Protein AF-A0A7D9L234-F1 (afdb_monomer_lite)

Secondary structure (DSSP, 8-state):
------HHHHHHHHHHHHH-TT--HHHHHHHHHHHHHHTT------HHHHHHHHHHHHHHHHHHHHHTT--TT--TTTGGG--EE--STT-PEE-------

pLDDT: mean 80.56, std 13.71, range [46.22, 94.88]

Radius of gyration: 17.78 Å; chains: 1; bounding box: 33×21×61 Å

Structure (mmCIF, N/CA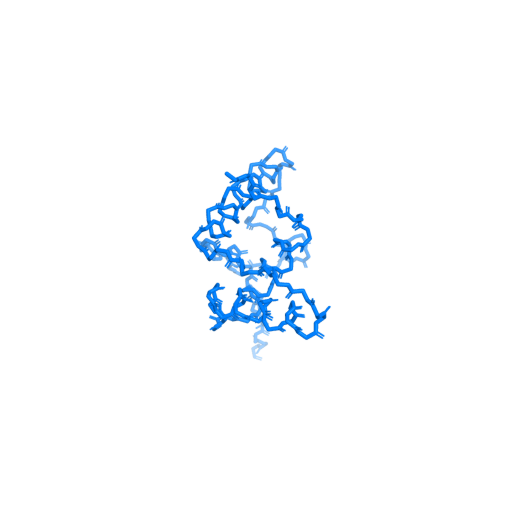/C/O backbone):
data_AF-A0A7D9L234-F1
#
_entry.id   AF-A0A7D9L234-F1
#
loop_
_atom_site.group_PDB
_atom_site.id
_atom_site.type_symbol
_atom_site.label_atom_id
_atom_site.label_alt_id
_atom_site.label_comp_id
_atom_site.label_asym_id
_atom_site.label_entity_id
_atom_site.label_seq_id
_atom_site.pdbx_PDB_ins_code
_atom_site.Cartn_x
_atom_site.Cartn_y
_atom_site.Cartn_z
_atom_site.occupancy
_atom_site.B_iso_or_equiv
_atom_site.auth_seq_id
_atom_site.auth_comp_id
_atom_site.auth_asym_id
_atom_site.auth_atom_id
_atom_site.pdbx_PDB_model_num
ATOM 1 N N . MET A 1 1 ? -5.761 6.705 -21.447 1.00 51.03 1 MET A N 1
ATOM 2 C CA . MET A 1 1 ? -5.190 5.443 -20.923 1.00 51.03 1 MET A CA 1
ATOM 3 C C . MET A 1 1 ? -5.679 5.262 -19.500 1.00 51.03 1 MET A C 1
ATOM 5 O O . MET A 1 1 ? -5.383 6.108 -18.666 1.00 51.03 1 MET A O 1
ATOM 9 N N . THR A 1 2 ? -6.440 4.205 -19.237 1.00 63.09 2 THR A N 1
ATOM 10 C CA . THR A 1 2 ? -6.923 3.874 -17.890 1.00 63.09 2 THR A CA 1
ATOM 11 C C . THR A 1 2 ? -5.897 2.957 -17.233 1.00 63.09 2 THR A C 1
ATOM 13 O O . THR A 1 2 ? -5.621 1.875 -17.749 1.00 63.09 2 THR A O 1
ATOM 16 N N . TYR A 1 3 ? -5.276 3.403 -16.143 1.00 73.00 3 TYR A N 1
ATOM 17 C CA . TYR A 1 3 ? -4.357 2.576 -15.361 1.00 73.00 3 TYR A CA 1
ATOM 18 C C . TYR A 1 3 ? -5.158 1.826 -14.300 1.00 73.00 3 TYR A C 1
ATOM 20 O O . TYR A 1 3 ? -5.895 2.443 -13.538 1.00 73.00 3 TYR A O 1
ATOM 28 N N . VAL A 1 4 ? -5.009 0.503 -14.254 1.00 81.94 4 VAL A N 1
ATOM 29 C CA . VAL A 1 4 ? -5.610 -0.344 -13.219 1.00 81.94 4 VAL A CA 1
ATOM 30 C C . VAL A 1 4 ? -4.480 -0.929 -12.383 1.00 81.94 4 VAL A C 1
ATOM 32 O O . VAL A 1 4 ? -3.579 -1.576 -12.918 1.00 81.94 4 VAL A O 1
ATOM 35 N N . PHE A 1 5 ? -4.521 -0.681 -11.077 1.00 89.75 5 PHE A N 1
ATOM 36 C CA . PHE A 1 5 ? -3.593 -1.256 -10.107 1.00 89.75 5 PHE A CA 1
ATOM 37 C C . PHE A 1 5 ? -4.304 -2.335 -9.296 1.00 89.75 5 PHE A C 1
ATOM 39 O O . PHE A 1 5 ? -5.463 -2.173 -8.917 1.00 89.75 5 PHE A O 1
ATOM 46 N N . HIS A 1 6 ? -3.601 -3.430 -9.015 1.00 92.00 6 HIS A N 1
ATOM 47 C CA . HIS A 1 6 ? -4.121 -4.476 -8.140 1.00 92.00 6 HIS A CA 1
ATOM 48 C C . HIS A 1 6 ? -4.176 -3.978 -6.688 1.00 92.00 6 HIS A C 1
ATOM 50 O O . HIS A 1 6 ? -3.238 -3.319 -6.237 1.00 92.00 6 HIS A O 1
ATOM 56 N N . GLN A 1 7 ? -5.230 -4.311 -5.936 1.00 93.50 7 GLN A N 1
ATOM 57 C CA . GLN A 1 7 ? -5.373 -3.852 -4.545 1.00 93.50 7 GLN A CA 1
ATOM 58 C C . GLN A 1 7 ? -4.241 -4.357 -3.643 1.00 93.50 7 GLN A C 1
ATOM 60 O O . GLN A 1 7 ? -3.761 -3.609 -2.794 1.00 93.50 7 GLN A O 1
ATOM 65 N N . ASP A 1 8 ? -3.746 -5.575 -3.875 1.00 94.81 8 ASP A N 1
ATOM 66 C CA . ASP A 1 8 ? -2.613 -6.131 -3.118 1.00 94.81 8 ASP A CA 1
ATOM 67 C C . ASP A 1 8 ? -1.355 -5.267 -3.211 1.00 94.81 8 ASP A C 1
ATOM 69 O O . ASP A 1 8 ? -0.587 -5.181 -2.255 1.00 94.81 8 ASP A O 1
ATOM 73 N N . LEU A 1 9 ? -1.157 -4.569 -4.335 1.00 93.31 9 LEU A N 1
ATOM 74 C CA . LEU A 1 9 ? -0.044 -3.635 -4.481 1.00 93.31 9 LEU A CA 1
ATOM 75 C C . LEU A 1 9 ? -0.178 -2.460 -3.504 1.00 93.31 9 LEU A C 1
ATOM 77 O O . LEU A 1 9 ? 0.812 -2.020 -2.919 1.00 93.31 9 LEU A O 1
ATOM 81 N N . PHE A 1 10 ? -1.401 -1.965 -3.307 1.00 94.88 10 PHE A N 1
ATOM 82 C CA . PHE A 1 10 ? -1.683 -0.897 -2.354 1.00 94.88 10 PHE A CA 1
ATOM 83 C C . PHE A 1 10 ? -1.607 -1.377 -0.908 1.00 94.88 10 PHE A C 1
ATOM 85 O O . PHE A 1 10 ? -1.042 -0.667 -0.079 1.00 94.88 10 PHE A O 1
ATOM 92 N N . HIS A 1 11 ? -2.087 -2.587 -0.610 1.00 94.31 11 HIS A N 1
ATOM 93 C CA . HIS A 1 11 ? -1.899 -3.203 0.705 1.00 94.31 11 HIS A CA 1
ATOM 94 C C . HIS A 1 11 ? -0.413 -3.342 1.048 1.00 94.31 11 HIS A C 1
ATOM 96 O O . HIS A 1 11 ? 0.008 -2.934 2.130 1.00 94.31 11 HIS A O 1
ATOM 102 N N . TYR A 1 12 ? 0.393 -3.848 0.112 1.00 93.75 12 TYR A N 1
ATOM 103 C CA . TYR A 1 12 ? 1.833 -3.983 0.303 1.00 93.75 12 TYR A CA 1
ATOM 104 C C . TYR A 1 12 ? 2.502 -2.630 0.556 1.00 93.75 12 TYR A C 1
ATOM 106 O O . TYR A 1 12 ? 3.261 -2.489 1.514 1.00 93.75 12 TYR A O 1
ATOM 114 N N . TRP A 1 13 ? 2.182 -1.616 -0.254 1.00 93.69 13 TRP A N 1
ATOM 115 C CA . TRP A 1 13 ? 2.725 -0.273 -0.068 1.00 93.69 13 TRP A CA 1
ATOM 116 C C . TRP A 1 13 ? 2.303 0.357 1.270 1.00 93.69 13 TRP A C 1
ATOM 118 O O . TRP A 1 13 ? 3.148 0.926 1.961 1.00 93.69 13 TRP A O 1
ATOM 128 N N . ASP A 1 14 ? 1.038 0.217 1.683 1.00 92.50 14 ASP A N 1
ATOM 129 C CA . ASP A 1 14 ? 0.538 0.774 2.948 1.00 92.50 14 ASP A CA 1
ATOM 130 C C . ASP A 1 14 ? 1.213 0.147 4.176 1.00 92.50 14 ASP A C 1
ATOM 132 O O . ASP A 1 14 ? 1.542 0.856 5.128 1.00 92.50 14 ASP A O 1
ATOM 136 N N . ILE A 1 15 ? 1.473 -1.161 4.144 1.00 90.69 15 ILE A N 1
ATOM 137 C CA . ILE A 1 15 ? 2.244 -1.855 5.183 1.00 90.69 15 ILE A CA 1
ATOM 138 C C . ILE A 1 15 ? 3.699 -1.375 5.150 1.00 90.69 15 ILE A C 1
ATOM 140 O O . ILE A 1 15 ? 4.248 -0.961 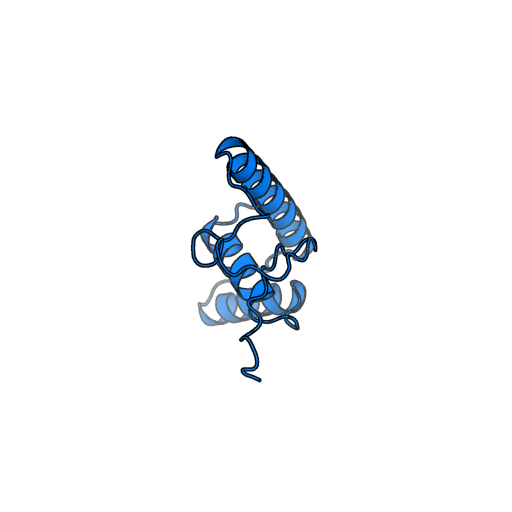6.173 1.00 90.69 15 ILE A O 1
ATOM 144 N N . LEU A 1 16 ? 4.323 -1.369 3.970 1.00 91.69 16 LEU A N 1
ATOM 145 C CA . LEU A 1 16 ? 5.735 -1.030 3.818 1.00 91.69 16 LEU A CA 1
ATOM 146 C C . LEU A 1 16 ? 6.049 0.386 4.321 1.00 91.69 16 LEU A C 1
ATOM 148 O O . LEU A 1 16 ? 6.990 0.556 5.095 1.00 91.69 16 LEU A O 1
ATOM 152 N N . GLN A 1 17 ? 5.248 1.392 3.950 1.00 88.69 17 GLN A N 1
ATOM 153 C CA . GLN A 1 17 ? 5.461 2.781 4.387 1.00 88.69 17 GLN A CA 1
ATOM 154 C C . GLN A 1 17 ? 5.294 2.963 5.909 1.00 88.69 17 GLN A C 1
ATOM 156 O O . GLN A 1 17 ? 5.906 3.850 6.504 1.00 88.69 17 GLN A O 1
ATOM 161 N N . LYS A 1 18 ? 4.482 2.118 6.563 1.00 85.25 18 LYS A N 1
ATOM 162 C CA . LYS A 1 18 ? 4.253 2.155 8.017 1.00 85.25 18 LYS A CA 1
ATOM 163 C C . LYS A 1 18 ? 5.403 1.544 8.805 1.00 85.25 18 LYS A C 1
ATOM 165 O O . LYS A 1 18 ? 5.766 2.089 9.855 1.00 85.25 18 LYS A O 1
ATOM 170 N N . HIS A 1 19 ? 5.953 0.440 8.303 1.00 85.00 19 HIS A N 1
ATOM 171 C CA . HIS A 1 19 ? 7.059 -0.284 8.928 1.00 85.00 19 HIS A CA 1
ATOM 172 C C . HIS A 1 19 ? 8.430 0.316 8.598 1.00 85.00 19 HIS A C 1
ATOM 174 O O . HIS A 1 19 ? 9.344 0.216 9.411 1.00 85.00 19 HIS A O 1
ATOM 180 N N . VAL A 1 20 ? 8.574 0.977 7.446 1.00 87.88 20 VAL A N 1
ATOM 181 C CA . VAL A 1 20 ? 9.843 1.555 6.986 1.00 87.88 20 VAL A CA 1
ATOM 182 C C . VAL A 1 20 ? 9.679 3.067 6.763 1.00 87.88 20 VAL A C 1
ATOM 184 O O . VAL A 1 20 ? 9.486 3.512 5.631 1.00 87.88 20 VAL A O 1
ATOM 187 N N . PRO A 1 21 ? 9.784 3.894 7.823 1.00 71.56 21 PRO A N 1
ATOM 188 C CA . PRO A 1 21 ? 9.413 5.317 7.800 1.00 71.56 21 PRO A CA 1
ATOM 189 C C . PRO A 1 21 ? 10.296 6.226 6.920 1.00 71.56 21 PRO A C 1
ATOM 191 O O . PRO A 1 21 ? 10.071 7.430 6.865 1.00 71.56 21 PRO A O 1
ATOM 194 N N . ARG A 1 22 ? 11.298 5.680 6.219 1.00 84.38 22 ARG A N 1
ATOM 195 C CA . ARG A 1 22 ? 12.174 6.420 5.289 1.00 84.38 22 ARG A CA 1
ATOM 196 C C . ARG A 1 22 ? 11.921 6.107 3.816 1.00 84.38 22 ARG A C 1
ATOM 198 O O . ARG A 1 22 ? 12.526 6.735 2.949 1.00 84.38 22 ARG A O 1
ATOM 205 N N . THR A 1 23 ? 11.056 5.145 3.512 1.00 86.69 23 THR A N 1
ATOM 206 C CA . THR A 1 23 ? 10.794 4.772 2.122 1.00 86.69 23 THR A CA 1
ATOM 207 C C . THR A 1 23 ? 9.836 5.771 1.490 1.00 86.69 23 THR A C 1
ATOM 209 O O . THR A 1 23 ? 8.713 5.951 1.951 1.00 86.69 23 THR A O 1
ATOM 212 N N . SER A 1 24 ? 10.266 6.415 0.405 1.00 90.94 24 SER A N 1
ATOM 213 C CA . SER A 1 24 ? 9.406 7.305 -0.374 1.00 90.94 24 SER A CA 1
ATOM 214 C C . SER A 1 24 ? 8.613 6.536 -1.432 1.00 90.94 24 SER A C 1
ATOM 216 O O . SER A 1 24 ? 9.082 5.528 -1.965 1.00 90.94 24 SER A O 1
ATOM 218 N N . GLN A 1 25 ? 7.441 7.060 -1.806 1.00 92.12 25 GLN A N 1
ATOM 219 C CA . GLN A 1 25 ? 6.634 6.510 -2.902 1.00 92.12 25 GLN A CA 1
ATOM 220 C C . GLN A 1 25 ? 7.441 6.407 -4.204 1.00 92.12 25 GLN A C 1
ATOM 222 O O . GLN A 1 25 ? 7.357 5.411 -4.913 1.00 92.12 25 GLN A O 1
ATOM 227 N N . ASN A 1 26 ? 8.260 7.419 -4.509 1.00 91.38 26 ASN A N 1
ATOM 228 C CA . ASN A 1 26 ? 9.094 7.418 -5.710 1.00 91.38 26 ASN A CA 1
ATOM 229 C C . ASN A 1 26 ? 10.140 6.297 -5.682 1.00 91.38 26 ASN A C 1
ATOM 231 O O . ASN A 1 26 ? 10.349 5.643 -6.699 1.00 91.38 26 ASN A O 1
ATOM 235 N N . SER A 1 27 ? 10.770 6.055 -4.527 1.00 92.00 27 SER A N 1
ATOM 236 C CA . SER A 1 27 ? 11.712 4.943 -4.361 1.00 92.00 27 SER A CA 1
ATOM 237 C C . SER A 1 27 ? 11.012 3.598 -4.559 1.00 92.00 27 SER A C 1
ATOM 239 O O . SER A 1 27 ? 11.484 2.752 -5.313 1.00 92.00 27 SER A O 1
ATOM 241 N N . PHE A 1 28 ? 9.826 3.436 -3.971 1.00 93.31 28 PHE A N 1
ATOM 242 C CA . PHE A 1 28 ? 9.015 2.234 -4.130 1.00 93.31 28 PHE A CA 1
ATOM 243 C C . PHE A 1 28 ? 8.614 1.970 -5.588 1.00 93.31 28 PHE A C 1
ATOM 245 O O . PHE A 1 28 ? 8.843 0.878 -6.107 1.00 93.31 28 PHE A O 1
ATOM 252 N N . VAL A 1 29 ? 8.079 2.980 -6.280 1.00 92.75 29 VAL A N 1
ATOM 253 C CA . VAL A 1 29 ? 7.702 2.878 -7.698 1.00 92.75 29 VAL A CA 1
ATOM 254 C C . VAL A 1 29 ? 8.919 2.554 -8.572 1.00 92.75 29 VAL A C 1
ATOM 256 O O . VAL A 1 29 ? 8.817 1.718 -9.468 1.00 92.75 29 VAL A O 1
ATOM 259 N N . LYS A 1 30 ? 10.086 3.138 -8.276 1.00 91.38 30 LYS A N 1
ATOM 260 C CA . LYS A 1 30 ? 11.339 2.833 -8.980 1.00 91.38 30 LYS A CA 1
ATOM 261 C C . LYS A 1 30 ? 11.781 1.381 -8.772 1.00 91.38 30 LYS A C 1
ATOM 263 O O . LYS A 1 30 ? 12.212 0.735 -9.722 1.00 91.38 30 LYS A O 1
ATOM 268 N N . SER A 1 31 ? 11.623 0.833 -7.569 1.00 91.75 31 SER A N 1
ATOM 269 C CA . SER A 1 31 ? 11.890 -0.588 -7.308 1.00 91.75 31 SER A CA 1
ATOM 270 C C . SER A 1 31 ? 10.966 -1.509 -8.109 1.00 91.75 31 SER A C 1
ATOM 272 O O . SER A 1 31 ? 11.422 -2.523 -8.636 1.00 91.75 31 SER A O 1
ATOM 274 N N . LEU A 1 32 ? 9.686 -1.148 -8.267 1.00 90.94 32 LEU A N 1
ATOM 275 C CA . LEU A 1 32 ? 8.756 -1.892 -9.126 1.00 90.94 32 LEU A CA 1
ATOM 276 C C . LEU A 1 32 ? 9.162 -1.835 -10.601 1.00 90.94 32 LEU A C 1
ATOM 278 O O . LEU A 1 32 ? 9.029 -2.832 -11.307 1.00 90.94 32 LEU A O 1
ATOM 282 N N . GLU A 1 33 ? 9.665 -0.691 -11.065 1.00 90.56 33 GLU A N 1
ATOM 283 C CA . GLU A 1 33 ? 10.182 -0.537 -12.425 1.00 90.56 33 GLU A CA 1
ATOM 284 C C . GLU A 1 33 ? 11.403 -1.436 -12.662 1.00 90.56 33 GLU A C 1
ATOM 286 O O . GLU A 1 33 ? 11.408 -2.210 -13.619 1.00 90.56 33 GLU A O 1
ATOM 291 N N . ILE A 1 34 ? 12.378 -1.432 -11.746 1.00 90.38 34 ILE A N 1
ATOM 292 C CA . ILE A 1 34 ? 13.551 -2.323 -11.803 1.00 90.38 34 ILE A CA 1
ATOM 293 C C . ILE A 1 34 ? 13.112 -3.793 -11.829 1.00 90.38 34 ILE A C 1
ATOM 295 O O . ILE A 1 34 ? 13.561 -4.562 -12.679 1.00 90.38 34 ILE A O 1
ATOM 299 N N . PHE A 1 35 ? 12.190 -4.182 -10.945 1.00 90.31 35 PHE A N 1
ATOM 300 C CA . PHE A 1 35 ? 11.647 -5.541 -10.905 1.00 90.31 35 PHE A CA 1
ATOM 301 C C . PHE A 1 35 ? 10.902 -5.919 -12.196 1.00 90.31 35 PHE A C 1
ATOM 303 O O . PHE A 1 35 ? 10.957 -7.063 -12.650 1.00 90.31 35 PHE A O 1
ATOM 310 N N . SER A 1 36 ? 10.200 -4.967 -12.814 1.00 89.31 36 SER A N 1
ATOM 311 C CA . SER A 1 36 ? 9.519 -5.159 -14.097 1.00 89.31 36 SER A CA 1
ATOM 312 C C . SER A 1 36 ? 10.522 -5.466 -15.211 1.00 89.31 36 SER A C 1
ATOM 314 O O . SER A 1 36 ? 10.372 -6.479 -15.900 1.00 89.31 36 SER A O 1
ATOM 316 N N . VAL A 1 37 ? 11.591 -4.667 -15.306 1.00 89.75 37 VAL A N 1
ATOM 317 C CA . VAL A 1 37 ? 12.681 -4.841 -16.280 1.00 89.75 37 VAL A CA 1
ATOM 318 C C . VAL A 1 37 ? 13.392 -6.181 -16.087 1.00 89.75 37 VAL A C 1
ATOM 320 O O . VAL A 1 37 ? 13.587 -6.908 -17.056 1.00 89.75 37 VAL A O 1
ATOM 323 N N . GLN A 1 38 ? 13.694 -6.573 -14.844 1.00 89.88 38 GLN A N 1
ATOM 324 C CA . GLN A 1 38 ? 14.291 -7.883 -14.532 1.00 89.88 38 GLN A CA 1
ATOM 325 C C . GLN A 1 38 ? 13.420 -9.069 -14.975 1.00 89.88 38 GLN A C 1
ATOM 327 O O . GLN A 1 38 ? 13.931 -10.154 -15.237 1.00 89.88 38 GLN A O 1
ATOM 332 N N . LYS A 1 39 ? 12.100 -8.877 -15.066 1.00 89.81 39 LYS A N 1
ATOM 333 C CA . LYS A 1 39 ? 11.145 -9.874 -15.571 1.00 89.81 39 LYS A CA 1
ATOM 334 C C . LYS A 1 39 ? 10.890 -9.753 -17.081 1.00 89.81 39 LYS A C 1
ATOM 336 O O . LYS A 1 39 ? 9.939 -10.355 -17.568 1.00 89.81 39 LYS A O 1
ATOM 341 N N . GLY A 1 40 ? 11.687 -8.966 -17.809 1.00 89.81 40 GLY A N 1
ATOM 342 C CA . GLY A 1 40 ? 11.556 -8.764 -19.255 1.00 89.81 40 GLY A CA 1
ATOM 343 C C . GLY A 1 40 ? 10.343 -7.926 -19.671 1.00 89.81 40 GLY A C 1
ATOM 344 O O . GLY A 1 40 ? 9.931 -7.974 -20.827 1.00 89.81 40 GLY A O 1
ATOM 345 N N . ARG A 1 41 ? 9.729 -7.175 -18.746 1.00 88.38 41 ARG A N 1
ATOM 346 C CA . ARG A 1 41 ? 8.549 -6.343 -19.023 1.00 88.38 41 ARG A CA 1
ATOM 347 C C . ARG A 1 41 ? 8.953 -4.889 -19.254 1.00 88.38 41 ARG A C 1
ATOM 349 O O . ARG A 1 41 ? 9.775 -4.338 -18.530 1.00 88.38 41 ARG A O 1
ATOM 356 N N . MET A 1 42 ? 8.296 -4.238 -20.214 1.00 70.62 42 MET A N 1
ATOM 357 C CA . MET A 1 42 ? 8.477 -2.815 -20.520 1.00 70.62 42 MET A CA 1
ATOM 358 C C . MET A 1 42 ? 7.212 -2.032 -20.175 1.00 70.62 42 MET A C 1
ATOM 360 O O . MET A 1 42 ? 6.353 -1.821 -21.027 1.00 70.62 42 MET A O 1
ATOM 364 N N . ARG A 1 43 ? 7.071 -1.620 -18.911 1.00 65.56 43 ARG A N 1
ATOM 365 C CA . ARG A 1 43 ? 6.090 -0.599 -18.506 1.00 65.56 43 ARG A CA 1
ATOM 366 C C . ARG A 1 43 ? 6.614 0.195 -17.317 1.00 65.56 43 ARG A C 1
ATOM 368 O O . ARG A 1 43 ? 6.747 -0.351 -16.224 1.00 65.56 43 ARG A O 1
ATOM 375 N N . THR A 1 44 ? 6.839 1.485 -17.541 1.00 77.81 44 THR A N 1
ATOM 376 C CA . THR A 1 44 ? 7.099 2.468 -16.488 1.00 77.81 44 THR A CA 1
ATOM 377 C C . THR A 1 44 ? 5.783 2.800 -15.788 1.00 77.81 44 THR A C 1
ATOM 379 O O . THR A 1 44 ? 4.808 3.215 -16.421 1.00 77.81 44 THR A O 1
ATOM 382 N N . ILE A 1 45 ? 5.730 2.591 -14.473 1.00 84.69 45 ILE A N 1
ATOM 383 C CA . ILE A 1 45 ? 4.600 3.024 -13.647 1.00 84.69 45 ILE A CA 1
ATOM 384 C C . ILE A 1 45 ? 4.694 4.544 -13.495 1.00 84.69 45 ILE A C 1
ATOM 386 O O . ILE A 1 45 ? 5.686 5.067 -12.991 1.00 84.69 45 ILE A O 1
ATOM 390 N N . ASN A 1 46 ? 3.652 5.271 -13.899 1.00 87.75 46 ASN A N 1
ATOM 391 C CA . ASN A 1 46 ? 3.599 6.710 -13.666 1.00 87.75 46 ASN A CA 1
ATOM 392 C C . ASN A 1 46 ? 3.414 6.983 -12.163 1.00 87.75 46 ASN A C 1
ATOM 394 O O . ASN A 1 46 ? 2.364 6.669 -11.600 1.00 87.75 46 ASN A O 1
ATOM 398 N N . SER A 1 47 ? 4.416 7.595 -11.520 1.00 89.38 47 SER A N 1
ATOM 399 C CA . SER A 1 47 ? 4.372 7.882 -10.078 1.00 89.38 47 SER A CA 1
ATOM 400 C C . SER A 1 47 ? 3.201 8.793 -9.683 1.00 89.38 47 SER A C 1
ATOM 402 O O . SER A 1 47 ? 2.594 8.591 -8.631 1.00 89.38 47 SER A O 1
ATOM 404 N N . LYS A 1 48 ? 2.812 9.757 -10.533 1.00 90.44 48 LYS A N 1
ATOM 405 C CA . LYS A 1 48 ? 1.660 10.633 -10.254 1.00 90.44 48 LYS A CA 1
ATOM 406 C C . LYS A 1 48 ? 0.361 9.834 -10.234 1.00 90.44 48 LYS A C 1
ATOM 408 O O . LYS A 1 48 ? -0.411 9.977 -9.290 1.00 90.44 48 LYS A O 1
ATOM 413 N N . THR A 1 49 ? 0.156 8.971 -11.230 1.00 90.62 49 THR A N 1
ATOM 414 C CA . THR A 1 49 ? -1.031 8.108 -11.313 1.00 90.62 49 THR A CA 1
ATOM 415 C C . THR A 1 49 ? -1.070 7.098 -10.170 1.00 90.62 49 THR A C 1
ATOM 417 O O . THR A 1 49 ? -2.114 6.907 -9.559 1.00 90.62 49 THR A O 1
ATOM 420 N N . PHE A 1 50 ? 0.070 6.497 -9.817 1.00 92.69 50 PHE A N 1
ATOM 421 C CA . PHE A 1 50 ? 0.148 5.614 -8.653 1.00 92.69 50 PHE A CA 1
ATOM 422 C C . PHE A 1 50 ? -0.241 6.355 -7.366 1.00 92.69 50 PHE A C 1
ATOM 424 O O . PHE A 1 50 ? -1.057 5.866 -6.591 1.00 92.69 50 PHE A O 1
ATOM 431 N N . GLY A 1 51 ? 0.290 7.564 -7.161 1.00 93.12 51 GLY A N 1
ATOM 432 C CA . GLY A 1 51 ? -0.001 8.368 -5.975 1.00 93.12 51 GLY A CA 1
ATOM 433 C C . GLY A 1 51 ? -1.440 8.885 -5.896 1.00 93.12 51 GLY A C 1
ATOM 434 O O . GLY A 1 51 ? -1.974 9.017 -4.795 1.00 93.12 51 GLY A O 1
ATOM 435 N N . SER A 1 52 ? -2.097 9.200 -7.018 1.00 93.88 52 SER A N 1
ATOM 436 C CA . SER A 1 52 ? -3.530 9.536 -7.007 1.00 93.88 52 SER A CA 1
ATOM 437 C C . SER A 1 52 ? -4.376 8.311 -6.670 1.00 93.88 52 SER A C 1
ATOM 439 O O . SER A 1 52 ? -5.119 8.352 -5.693 1.00 93.88 52 SER A O 1
ATOM 441 N N . SER A 1 53 ? -4.175 7.194 -7.376 1.00 93.50 53 SER A N 1
ATOM 442 C CA . SER A 1 53 ? -4.935 5.962 -7.144 1.00 93.50 53 SER A CA 1
ATOM 443 C C . SER A 1 53 ? -4.724 5.397 -5.737 1.00 93.50 53 SER A C 1
ATOM 445 O O . SER A 1 53 ? -5.669 4.918 -5.118 1.00 93.50 53 SER A O 1
ATOM 447 N N . PHE A 1 54 ? -3.511 5.497 -5.185 1.00 94.06 54 PHE A N 1
ATOM 448 C CA . PHE A 1 54 ? -3.244 5.073 -3.812 1.00 94.06 54 PHE A CA 1
ATOM 449 C C . PHE A 1 54 ? -3.977 5.936 -2.776 1.00 94.06 54 PHE A C 1
ATOM 451 O O . PHE A 1 54 ? -4.491 5.405 -1.792 1.00 94.06 54 PHE A O 1
ATOM 458 N N . ARG A 1 55 ? -4.062 7.257 -2.986 1.00 93.38 55 ARG A N 1
ATOM 459 C CA . ARG A 1 55 ? -4.808 8.162 -2.093 1.00 93.38 55 ARG A CA 1
ATOM 460 C C . ARG A 1 55 ? -6.308 7.889 -2.130 1.00 93.38 55 ARG A C 1
ATOM 462 O O . ARG A 1 55 ? -6.925 7.817 -1.071 1.00 93.38 55 ARG A O 1
ATOM 469 N N . GLU A 1 56 ? -6.866 7.685 -3.319 1.00 94.06 56 GLU A N 1
ATOM 470 C CA . GLU A 1 56 ? -8.268 7.287 -3.494 1.00 94.06 56 GLU A CA 1
ATOM 471 C C . GLU A 1 56 ? -8.549 5.953 -2.800 1.00 94.06 56 GLU A C 1
ATOM 473 O O . GLU A 1 56 ? -9.476 5.846 -2.002 1.00 94.06 56 GLU A O 1
ATOM 478 N N . TRP A 1 57 ? -7.691 4.952 -3.011 1.00 94.75 57 TRP A N 1
ATOM 479 C CA . TRP A 1 57 ? -7.811 3.669 -2.330 1.00 94.75 57 TRP A CA 1
ATOM 480 C C . TRP A 1 57 ? -7.725 3.815 -0.802 1.00 94.75 57 TRP A C 1
ATOM 482 O O . TRP A 1 57 ? -8.563 3.257 -0.097 1.00 94.75 57 TRP A O 1
ATOM 492 N N . LYS A 1 58 ? -6.783 4.611 -0.272 1.00 92.50 58 LYS A N 1
ATOM 493 C CA . LYS A 1 58 ? -6.668 4.915 1.170 1.00 92.50 58 LYS A CA 1
ATOM 494 C C . LYS A 1 58 ? -7.950 5.534 1.725 1.00 92.50 58 LYS A C 1
ATOM 496 O O . LYS A 1 58 ? -8.363 5.163 2.823 1.00 92.50 58 LYS A O 1
ATOM 501 N N . PHE A 1 59 ? -8.567 6.452 0.984 1.00 91.81 59 PHE A N 1
ATOM 502 C CA . PHE A 1 59 ? -9.842 7.059 1.358 1.00 91.81 59 PHE A CA 1
ATOM 503 C C . PHE A 1 59 ? -10.968 6.018 1.393 1.00 91.81 59 PHE A C 1
ATOM 505 O O . PHE A 1 59 ? -11.653 5.896 2.404 1.00 91.81 59 PHE A O 1
ATOM 512 N N . CYS A 1 60 ? -11.091 5.178 0.362 1.00 92.44 60 CYS A N 1
ATOM 513 C CA . CYS A 1 60 ? -12.067 4.085 0.352 1.00 92.44 60 CYS A CA 1
ATOM 514 C C . CYS A 1 60 ? -11.864 3.117 1.527 1.00 92.44 60 CYS A C 1
ATOM 516 O O . CYS A 1 60 ? -12.829 2.712 2.170 1.00 92.44 60 CYS A O 1
ATOM 518 N N . GLN A 1 61 ? -10.614 2.766 1.850 1.00 91.75 61 GLN A N 1
ATOM 519 C CA . GLN A 1 61 ? -10.309 1.926 3.011 1.00 91.75 61 GLN A CA 1
ATOM 520 C C . GLN A 1 61 ? -10.722 2.593 4.323 1.00 91.75 61 GLN A C 1
ATOM 522 O O . GLN A 1 61 ? -11.207 1.902 5.214 1.00 91.75 61 GLN A O 1
ATOM 527 N N . PHE A 1 62 ? -10.538 3.909 4.455 1.00 88.31 62 PHE A N 1
ATOM 528 C CA . PHE A 1 62 ? -10.979 4.673 5.620 1.00 88.31 62 PHE A CA 1
ATOM 529 C C . PHE A 1 62 ? -12.510 4.676 5.764 1.00 88.31 62 PHE A C 1
ATOM 531 O O . PHE A 1 62 ? -13.016 4.392 6.849 1.00 88.31 62 PHE A O 1
ATOM 538 N N . GLU A 1 63 ? -13.250 4.907 4.681 1.00 91.62 63 GLU A N 1
ATOM 539 C CA . GLU A 1 63 ? -14.718 4.878 4.709 1.00 91.62 63 GLU A CA 1
ATOM 540 C C . GLU A 1 63 ? -15.258 3.472 5.017 1.00 91.62 63 GLU A C 1
ATOM 542 O O . GLU A 1 63 ? -16.123 3.314 5.875 1.00 91.62 63 GLU A O 1
ATOM 547 N N . LEU A 1 64 ? -14.689 2.418 4.419 1.00 90.50 64 LEU A N 1
ATOM 548 C CA . LEU A 1 64 ? -15.053 1.028 4.740 1.00 90.50 64 LEU A CA 1
ATOM 549 C C . LEU A 1 64 ? -14.837 0.700 6.220 1.00 90.50 64 LEU A C 1
ATOM 551 O O . LEU A 1 64 ? -15.642 0.024 6.855 1.00 90.50 64 LEU A O 1
ATOM 555 N N . LYS A 1 65 ? -13.733 1.190 6.771 1.00 87.44 65 LYS A N 1
ATOM 556 C CA . LYS A 1 65 ? -13.362 1.068 8.178 1.00 87.44 65 LYS A CA 1
ATOM 557 C C . LYS A 1 65 ? -14.357 1.760 9.110 1.00 87.44 65 LYS A C 1
ATOM 559 O O . LYS A 1 65 ? -14.750 1.179 10.119 1.00 87.44 65 LYS A O 1
ATOM 564 N N . LYS A 1 66 ? -14.802 2.959 8.735 1.00 85.94 66 LYS A N 1
ATOM 565 C CA . LYS A 1 66 ? -15.843 3.715 9.437 1.00 85.94 66 LYS A CA 1
ATOM 566 C C . LYS A 1 66 ? -17.192 2.993 9.395 1.00 85.94 66 LYS A C 1
ATOM 568 O O . LYS A 1 66 ? -17.838 2.862 10.429 1.00 85.94 66 LYS A O 1
ATOM 573 N N . LEU A 1 67 ? -17.584 2.459 8.235 1.00 90.94 67 LEU A N 1
ATOM 574 C CA . LEU A 1 67 ? -18.813 1.666 8.079 1.00 90.94 67 LEU A CA 1
ATOM 575 C C . LEU A 1 67 ? -18.806 0.391 8.933 1.00 90.94 67 LEU A C 1
ATOM 577 O O . LEU A 1 67 ? -19.847 -0.028 9.425 1.00 90.94 67 LEU A O 1
ATOM 581 N N . ARG A 1 68 ? -17.628 -0.201 9.152 1.00 87.94 68 ARG A N 1
ATOM 582 C CA . ARG A 1 68 ? -17.430 -1.356 10.043 1.00 87.94 68 ARG A CA 1
ATOM 583 C C . ARG A 1 68 ? -17.397 -0.996 11.530 1.00 87.94 68 ARG A C 1
ATOM 585 O O . ARG A 1 68 ? -17.119 -1.876 12.336 1.00 87.94 68 ARG A O 1
ATOM 592 N N . GLN A 1 69 ? -17.645 0.267 11.885 1.00 84.81 69 GLN A N 1
ATOM 593 C CA . GLN A 1 69 ? -17.641 0.764 13.266 1.00 84.81 69 GLN A CA 1
ATOM 594 C C . GLN A 1 69 ? -16.335 0.459 14.015 1.00 84.81 69 GLN A C 1
ATOM 596 O O . GLN A 1 69 ? -16.325 0.266 15.227 1.00 84.81 69 GLN A O 1
ATOM 601 N N . MET A 1 70 ? -15.211 0.392 13.296 1.00 79.12 70 MET A N 1
ATOM 602 C CA . MET A 1 70 ? -13.931 0.109 13.932 1.00 79.12 70 MET A CA 1
ATOM 603 C C . MET A 1 70 ? -13.444 1.348 14.689 1.00 79.12 70 MET A C 1
ATOM 605 O O . MET A 1 70 ? -13.283 2.421 14.101 1.00 79.12 70 MET A O 1
ATOM 609 N N . ASN A 1 71 ? -13.200 1.186 15.989 1.00 75.38 71 ASN A N 1
ATOM 610 C CA . ASN A 1 71 ? -12.676 2.244 16.839 1.00 75.38 71 ASN A CA 1
ATOM 611 C C . ASN A 1 71 ? -11.149 2.338 16.694 1.00 75.38 71 ASN A C 1
ATOM 613 O O . ASN A 1 71 ? -10.4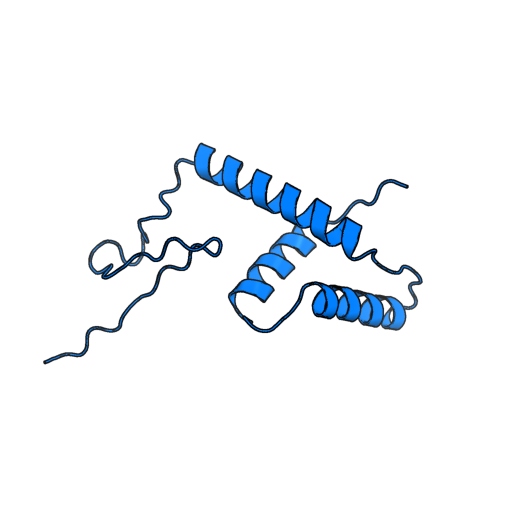21 1.413 17.041 1.00 75.38 71 ASN A O 1
ATOM 617 N N . TRP A 1 72 ? -10.652 3.461 16.171 1.00 71.44 72 TRP A N 1
ATOM 618 C CA . TRP A 1 72 ? -9.210 3.709 16.003 1.00 71.44 72 TRP A CA 1
ATOM 619 C C . TRP A 1 72 ? -8.526 4.278 17.234 1.00 71.44 72 TRP A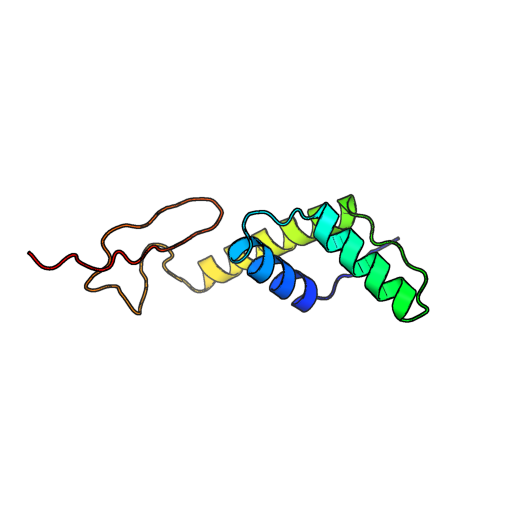 C 1
ATOM 621 O O . TRP A 1 72 ? -7.310 4.460 17.226 1.00 71.44 72 TRP A O 1
ATOM 631 N N . MET A 1 73 ? -9.306 4.527 18.280 1.00 71.56 73 MET A N 1
ATOM 632 C CA . MET A 1 73 ? -8.831 4.992 19.573 1.00 71.56 73 MET A CA 1
ATOM 633 C C . MET A 1 73 ? -8.629 3.839 20.551 1.00 71.56 73 MET A C 1
ATOM 635 O O . MET A 1 73 ? -8.155 4.069 21.654 1.00 71.56 73 MET A O 1
ATOM 639 N N . GLU A 1 74 ? -8.971 2.610 20.169 1.00 70.75 74 GLU A N 1
ATOM 640 C CA . GLU A 1 74 ? -8.926 1.449 21.050 1.00 70.75 74 GLU A CA 1
ATOM 641 C C . GLU A 1 74 ? -8.224 0.290 20.349 1.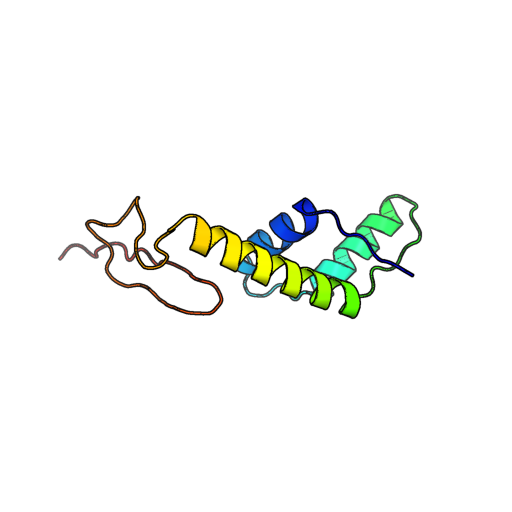00 70.75 74 GLU A C 1
ATOM 643 O O . GLU A 1 74 ? -8.575 -0.144 19.254 1.00 70.75 74 GLU A O 1
ATOM 648 N N . CYS A 1 75 ? -7.185 -0.213 20.996 1.00 70.25 75 CYS A N 1
ATOM 649 C CA . CYS A 1 75 ? -6.509 -1.446 20.644 1.00 70.25 75 CYS A CA 1
ATOM 650 C C . CYS A 1 75 ? -7.202 -2.612 21.358 1.00 70.25 75 CYS A C 1
ATOM 652 O O . CYS A 1 75 ? -7.030 -2.733 22.569 1.00 70.25 75 CYS A O 1
ATOM 654 N N . PRO A 1 76 ? -7.872 -3.548 20.663 1.00 70.25 76 PRO A N 1
ATOM 655 C CA . PRO A 1 76 ? -8.529 -4.679 21.329 1.00 70.25 76 PRO A CA 1
ATOM 656 C C . PRO A 1 76 ? -7.553 -5.551 22.135 1.00 70.25 76 PRO A C 1
ATOM 658 O O . PRO A 1 76 ? -7.913 -6.170 23.126 1.00 70.25 76 PRO A O 1
ATOM 661 N N . ALA A 1 77 ? -6.282 -5.588 21.722 1.00 71.00 77 ALA A N 1
ATOM 662 C CA . ALA A 1 77 ? -5.233 -6.340 22.405 1.00 71.00 77 ALA A CA 1
ATOM 663 C C . ALA A 1 77 ? -4.602 -5.595 23.597 1.00 71.00 77 ALA A C 1
ATOM 665 O O . ALA A 1 77 ? -3.748 -6.159 24.280 1.00 71.00 77 ALA A O 1
ATOM 666 N N . CYS A 1 78 ? -4.911 -4.313 23.794 1.00 66.12 78 CYS A N 1
ATOM 667 C CA . CYS A 1 78 ? -4.273 -3.483 24.810 1.00 66.12 78 CYS A CA 1
ATOM 668 C C . CYS A 1 78 ? -5.200 -2.474 25.495 1.00 66.12 78 CYS A C 1
ATOM 670 O O . CYS A 1 78 ? -4.708 -1.658 26.263 1.00 66.12 78 CYS A O 1
ATOM 672 N N . GLU A 1 79 ? -6.513 -2.585 25.293 1.00 67.94 79 GLU A N 1
ATOM 673 C CA . GLU A 1 79 ? -7.568 -1.721 25.837 1.00 67.94 79 GLU A CA 1
ATOM 674 C C . GLU A 1 79 ? -7.394 -1.443 27.338 1.00 67.94 79 GLU A C 1
ATOM 676 O O . GLU A 1 79 ? -7.456 -0.297 27.769 1.00 67.94 79 GLU A O 1
ATOM 681 N N . GLN A 1 80 ? -7.045 -2.468 28.122 1.00 68.88 80 GLN A N 1
ATOM 682 C CA . GLN A 1 80 ? -6.869 -2.357 29.576 1.00 68.88 80 GLN A CA 1
ATOM 683 C C . GLN A 1 80 ? -5.585 -1.627 30.020 1.00 68.88 80 GLN A C 1
ATOM 685 O O . GLN A 1 80 ? -5.504 -1.185 31.162 1.00 68.88 80 GLN A O 1
ATOM 690 N N . GLN A 1 81 ? -4.565 -1.512 29.161 1.00 67.31 81 GLN A N 1
ATOM 691 C CA . GLN A 1 81 ? -3.259 -0.904 29.482 1.00 67.31 81 GLN A CA 1
ATOM 692 C C . GLN A 1 81 ? -2.810 0.117 28.421 1.00 67.31 81 GLN A C 1
ATOM 694 O O . GLN A 1 81 ? -1.615 0.368 28.232 1.00 67.31 81 GLN A O 1
ATOM 699 N N . GLN A 1 82 ? -3.755 0.698 27.684 1.00 66.81 82 GLN A N 1
ATOM 700 C CA . GLN A 1 82 ? -3.454 1.645 26.620 1.00 66.81 82 GLN A CA 1
ATOM 701 C C . GLN A 1 82 ? -3.111 3.017 27.216 1.00 66.81 82 GLN A C 1
ATOM 703 O O . GLN A 1 82 ? -3.989 3.756 27.643 1.00 66.81 82 GLN A O 1
ATOM 708 N N . HIS A 1 83 ? -1.823 3.370 27.235 1.00 67.50 83 HIS A N 1
ATOM 709 C CA . HIS A 1 83 ? -1.365 4.619 27.855 1.00 67.50 83 HIS A CA 1
ATOM 710 C C . HIS A 1 83 ? -1.613 5.860 26.978 1.00 67.50 83 HIS A C 1
ATOM 712 O O . HIS A 1 83 ? -1.918 6.932 27.489 1.00 67.50 83 HIS A O 1
ATOM 718 N N . SER A 1 84 ? -1.477 5.750 25.652 1.00 65.38 84 SER A N 1
ATOM 719 C CA . SER A 1 84 ? -1.722 6.874 24.742 1.00 65.38 84 SER A CA 1
ATOM 720 C C . SER A 1 84 ? -2.084 6.417 23.331 1.00 65.38 84 SER A C 1
ATOM 722 O O . SER A 1 84 ? -1.659 5.363 22.858 1.00 65.38 84 SER A O 1
ATOM 724 N N . VAL A 1 85 ? -2.872 7.250 22.653 1.00 64.62 85 VAL A N 1
ATOM 725 C CA . VAL A 1 85 ? -3.242 7.111 21.243 1.00 64.62 85 VAL A CA 1
ATOM 726 C C . VAL A 1 85 ? -2.707 8.332 20.519 1.00 64.62 85 VAL A C 1
ATOM 728 O O . VAL A 1 85 ? -3.022 9.458 20.901 1.00 64.62 85 VAL A O 1
ATOM 731 N N . HIS A 1 86 ? -1.912 8.127 19.471 1.00 60.50 86 HIS A N 1
ATOM 732 C CA . HIS A 1 86 ? -1.477 9.223 18.617 1.00 60.50 86 HIS A CA 1
ATOM 733 C C . HIS A 1 86 ? -2.321 9.240 17.342 1.00 60.50 86 HIS A C 1
ATOM 735 O O . HIS A 1 86 ? -2.244 8.329 16.516 1.00 60.50 86 HIS A O 1
ATOM 741 N N . ILE A 1 87 ? -3.114 10.296 17.161 1.00 59.06 87 ILE A N 1
ATOM 742 C CA . ILE A 1 87 ? -3.905 10.504 15.944 1.00 59.06 87 ILE A CA 1
ATOM 743 C C . ILE A 1 87 ? -3.041 11.273 14.934 1.00 59.06 87 ILE A C 1
ATOM 745 O O . ILE A 1 87 ? -3.237 12.461 14.696 1.00 59.06 87 ILE A O 1
ATOM 749 N N . ASP A 1 88 ? -2.040 10.611 14.350 1.00 62.41 88 ASP A N 1
ATOM 750 C CA . ASP A 1 88 ? -1.469 11.072 13.080 1.00 62.41 88 ASP A CA 1
ATOM 751 C C . ASP A 1 88 ? -2.212 10.406 11.908 1.00 62.41 88 ASP A C 1
ATOM 753 O O . ASP A 1 88 ? -2.934 9.422 12.079 1.00 62.41 88 ASP A O 1
ATOM 757 N N . GLY A 1 89 ? -2.024 10.897 10.678 1.00 57.69 89 GLY A N 1
ATOM 758 C CA . GLY A 1 89 ? -2.574 10.252 9.471 1.00 57.69 89 GLY A CA 1
ATOM 759 C C . GLY A 1 89 ? -2.076 8.812 9.230 1.00 57.69 89 GLY A C 1
ATOM 760 O O . GLY A 1 89 ? -2.463 8.170 8.245 1.00 57.69 89 GLY A O 1
ATOM 761 N N . ASN A 1 90 ? -1.208 8.308 10.112 1.00 62.16 90 ASN A N 1
ATOM 762 C CA . ASN A 1 90 ? -0.664 6.962 10.126 1.00 62.16 90 ASN A CA 1
ATOM 763 C C . ASN A 1 90 ? -1.391 6.031 11.114 1.00 62.16 90 ASN A C 1
ATOM 765 O O . ASN A 1 90 ? -1.242 4.814 10.994 1.00 62.16 90 ASN A O 1
ATOM 769 N N . MET A 1 91 ? -2.205 6.586 12.024 1.00 64.62 91 MET A N 1
ATOM 770 C CA . MET A 1 91 ? -3.041 5.874 12.999 1.00 64.62 91 MET A CA 1
ATOM 771 C C . MET A 1 91 ? -2.239 4.843 13.809 1.00 64.62 91 MET A C 1
ATOM 773 O O . MET A 1 91 ? -2.655 3.692 13.960 1.00 64.62 91 MET A O 1
ATOM 777 N N . LYS A 1 92 ? -1.040 5.222 14.271 1.00 64.50 92 LYS A N 1
ATOM 778 C CA . LYS A 1 92 ? -0.174 4.335 15.059 1.00 64.50 92 LYS A CA 1
ATOM 779 C C . LYS A 1 92 ? -0.580 4.339 16.534 1.00 64.50 92 LYS A C 1
ATOM 781 O O . LYS A 1 92 ? -0.544 5.372 17.196 1.00 64.50 92 LYS A O 1
ATOM 786 N N . LEU A 1 93 ? -0.887 3.153 17.057 1.00 63.50 93 LEU A N 1
ATOM 787 C CA . LEU A 1 93 ? -1.059 2.914 18.490 1.00 63.50 93 LEU A CA 1
ATOM 788 C C . LEU A 1 93 ? 0.289 2.495 19.083 1.00 63.50 93 LEU A C 1
ATOM 790 O O . LEU A 1 93 ? 0.897 1.526 18.624 1.00 63.50 93 LEU A O 1
ATOM 794 N N . TYR A 1 94 ? 0.771 3.236 20.081 1.00 62.72 94 TYR A N 1
ATOM 795 C CA .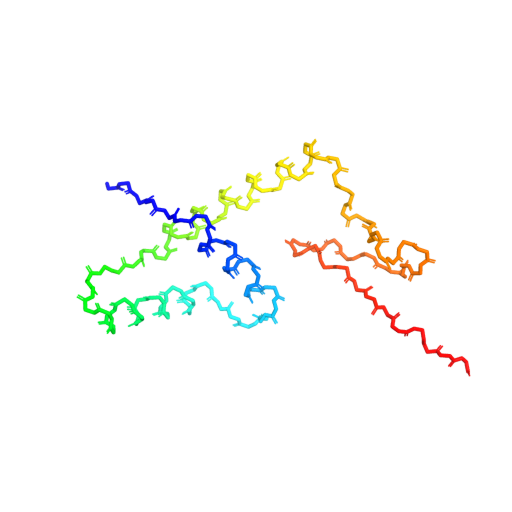 TYR A 1 94 ? 2.032 2.939 20.755 1.00 62.72 94 TYR A CA 1
ATOM 796 C C . TYR A 1 94 ? 1.759 2.196 22.062 1.00 62.72 94 TYR A C 1
ATOM 798 O O . TYR A 1 94 ? 1.015 2.666 22.918 1.00 62.72 94 TYR A O 1
ATOM 806 N N . ARG A 1 95 ? 2.404 1.040 22.240 1.00 59.16 95 ARG A N 1
ATOM 807 C CA . ARG A 1 95 ? 2.470 0.358 23.534 1.00 59.16 95 ARG A CA 1
ATOM 808 C C . ARG A 1 95 ? 3.735 0.823 24.245 1.00 59.16 95 ARG A C 1
ATOM 810 O O . ARG A 1 95 ? 4.833 0.496 23.800 1.00 59.16 95 ARG A O 1
ATOM 817 N N . GLN A 1 96 ? 3.597 1.571 25.333 1.00 55.91 96 GLN A N 1
ATOM 818 C CA . GLN A 1 96 ? 4.721 1.781 26.241 1.00 55.91 96 GLN A CA 1
ATOM 819 C C . GLN A 1 96 ? 4.834 0.557 27.152 1.00 55.91 96 GLN A C 1
ATOM 821 O O . GLN A 1 96 ? 3.860 0.167 27.791 1.00 55.91 96 GLN A O 1
ATOM 826 N N . LEU A 1 97 ? 6.007 -0.078 27.176 1.00 53.97 97 LEU A N 1
ATOM 827 C CA . LEU A 1 97 ? 6.334 -1.050 28.215 1.00 53.97 97 LEU A CA 1
ATOM 828 C C . LEU A 1 97 ? 6.353 -0.280 29.539 1.00 53.97 97 LEU A C 1
ATOM 830 O O . LEU A 1 97 ? 7.109 0.684 29.659 1.00 53.97 97 LEU A O 1
ATOM 834 N N . GLN A 1 98 ? 5.499 -0.656 30.493 1.00 54.84 98 GLN A N 1
ATOM 835 C CA . GLN A 1 98 ? 5.566 -0.101 31.842 1.00 54.84 98 GLN A CA 1
ATOM 836 C C . GLN A 1 98 ? 6.976 -0.362 32.383 1.00 54.84 98 GLN A C 1
ATOM 838 O O . GLN A 1 98 ? 7.386 -1.516 32.518 1.00 54.84 98 GLN A O 1
ATOM 843 N N . GLN A 1 99 ? 7.735 0.703 32.641 1.00 50.53 99 GLN A N 1
ATOM 844 C CA . GLN A 1 99 ? 8.921 0.598 33.479 1.00 50.53 99 GLN A CA 1
ATOM 845 C C . GLN A 1 99 ? 8.402 0.273 34.882 1.00 50.53 99 GLN A C 1
ATOM 847 O O . GLN A 1 99 ? 7.636 1.052 35.448 1.00 50.53 99 GLN A O 1
ATOM 852 N N . GLN A 1 100 ? 8.710 -0.929 35.374 1.00 46.22 100 GLN A N 1
ATOM 853 C CA . GLN A 1 100 ? 8.436 -1.288 36.764 1.00 46.22 100 GLN A CA 1
ATOM 854 C C . GLN A 1 100 ? 9.221 -0.334 37.686 1.00 46.22 100 GLN A C 1
ATOM 856 O O . GLN A 1 100 ? 10.310 0.088 37.285 1.00 46.22 100 GLN A O 1
ATOM 861 N N . PRO A 1 101 ? 8.657 0.043 38.849 1.00 53.56 101 PRO A N 1
ATOM 862 C CA . PRO A 1 101 ? 9.285 0.973 39.787 1.00 53.56 101 PRO A CA 1
ATOM 863 C C . PRO A 1 101 ? 10.622 0.466 40.337 1.00 53.56 101 PRO A C 1
ATOM 865 O O . PRO A 1 101 ? 10.785 -0.770 40.464 1.00 53.56 101 PRO A O 1
#

Sequence (101 aa):
MTYVFHQDLFHYWDILQKHVPRTSQNSFVKSLEIFSVQKGRMRTINSKTFGSSFREWKFCQFELKKLRQMNWMECPACEQQQHSVHIDGNMKLYRQLQQQP

Organism: Paramuricea clavata (NCBI:txid317549)

Foldseek 3Di:
DDDDDDVVVLVVVLVCCLVPVPDDLVNVQVVVCVVCVVVVHDDRDDSVVVVVVSVVVLVVVVVVCVVVVPDLFADPVQNPPQPDWDPDPSSDRDDDDPPDD